Protein AF-A0AAW6KF09-F1 (afdb_monomer)

Foldseek 3Di:
DVVQVVVVVVCVVVVHDDPPDDDDDDDQWDKAAPPDFKIWIAGPNDTDIGCVSVVVVVVVVVCVVPVVD

Organism: NCBI:txid1648923

Structure (mmCIF, N/CA/C/O backbone):
data_AF-A0AAW6KF09-F1
#
_entry.id   AF-A0AAW6KF09-F1
#
loop_
_atom_site.group_PDB
_atom_site.id
_atom_site.type_symbol
_atom_site.label_atom_id
_atom_site.label_alt_id
_atom_site.label_comp_id
_atom_site.label_asym_id
_atom_site.label_entity_id
_atom_site.label_seq_id
_atom_site.pdbx_PDB_ins_code
_atom_site.Cartn_x
_atom_site.Cartn_y
_atom_site.Cartn_z
_atom_site.occupancy
_atom_site.B_iso_or_equiv
_atom_site.auth_seq_id
_atom_site.auth_comp_id
_atom_site.auth_asym_id
_atom_site.auth_atom_id
_atom_site.pdbx_PDB_model_num
ATOM 1 N N . GLN A 1 1 ? -3.906 -2.213 3.221 1.00 70.31 1 GLN A N 1
ATOM 2 C CA . GLN A 1 1 ? -3.863 -2.858 4.553 1.00 70.31 1 GLN A CA 1
ATOM 3 C C . GLN A 1 1 ? -4.094 -1.834 5.655 1.00 70.31 1 GLN A C 1
ATOM 5 O O . GLN A 1 1 ? -4.944 -2.096 6.484 1.00 70.31 1 GLN A O 1
ATOM 10 N N . ALA A 1 2 ? -3.444 -0.660 5.638 1.00 84.25 2 ALA A N 1
ATOM 11 C CA . ALA A 1 2 ? -3.716 0.410 6.610 1.00 84.25 2 ALA A CA 1
ATOM 12 C C . ALA A 1 2 ? -5.210 0.781 6.725 1.00 84.25 2 ALA A C 1
ATOM 14 O O . ALA A 1 2 ? -5.723 0.847 7.830 1.00 84.25 2 ALA A O 1
ATOM 15 N N . GLU A 1 3 ? -5.931 0.905 5.605 1.00 85.25 3 GLU A N 1
ATOM 16 C CA . GLU A 1 3 ? -7.388 1.153 5.600 1.00 85.25 3 GLU A CA 1
ATOM 17 C C . GLU A 1 3 ? -8.178 0.111 6.412 1.00 85.25 3 GLU A C 1
ATOM 19 O O . GLU A 1 3 ? -9.055 0.463 7.191 1.00 85.25 3 GLU A O 1
ATOM 24 N N . GLN A 1 4 ? -7.823 -1.173 6.289 1.00 85.56 4 GLN A N 1
ATOM 25 C CA . GLN A 1 4 ? -8.456 -2.250 7.057 1.00 85.56 4 GLN A CA 1
ATOM 26 C C . GLN A 1 4 ? -8.140 -2.140 8.556 1.00 85.56 4 GLN A C 1
ATOM 28 O O . GLN A 1 4 ? -8.982 -2.470 9.384 1.00 85.56 4 GLN A O 1
ATOM 33 N N . IL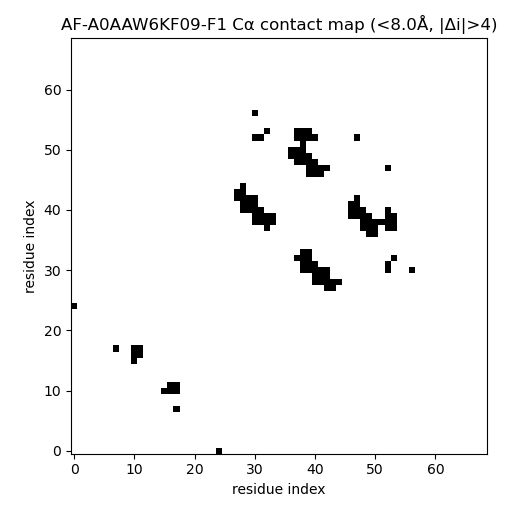E A 1 5 ? -6.939 -1.671 8.916 1.00 88.44 5 ILE A N 1
ATOM 34 C CA . ILE A 1 5 ? -6.547 -1.442 10.314 1.00 88.44 5 ILE A CA 1
AT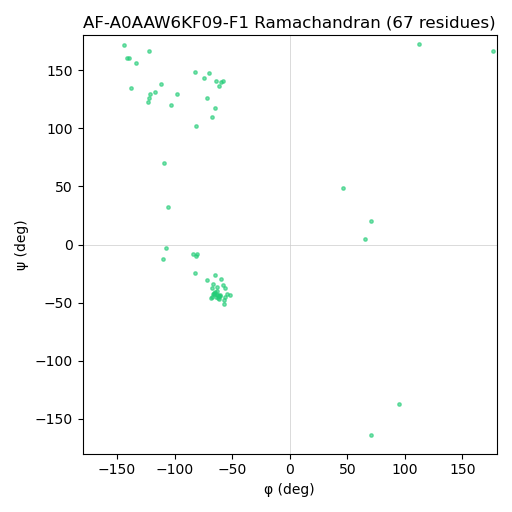OM 35 C C . ILE A 1 5 ? -7.351 -0.279 10.901 1.00 88.44 5 ILE A C 1
ATOM 37 O O . ILE A 1 5 ? -7.895 -0.418 11.992 1.00 88.44 5 ILE A O 1
ATOM 41 N N . VAL A 1 6 ? -7.469 0.834 10.170 1.00 90.75 6 VAL A N 1
ATOM 42 C CA . VAL A 1 6 ? -8.263 2.001 10.591 1.00 90.75 6 VAL A CA 1
ATOM 43 C C . VAL A 1 6 ? -9.715 1.597 10.844 1.00 90.75 6 VAL A C 1
ATOM 45 O O . VAL A 1 6 ? -10.234 1.867 11.922 1.00 90.75 6 VAL A O 1
ATOM 48 N N . GLN A 1 7 ? -10.323 0.850 9.920 1.00 88.88 7 GLN A N 1
ATOM 49 C CA . GLN A 1 7 ? -11.693 0.356 10.069 1.00 88.88 7 GLN A CA 1
ATOM 50 C C . GLN A 1 7 ? -11.886 -0.467 11.356 1.00 88.88 7 GLN A C 1
ATOM 52 O O . GLN A 1 7 ? -12.853 -0.268 12.086 1.00 88.88 7 GLN A O 1
ATOM 57 N N . VAL A 1 8 ? -10.958 -1.378 11.671 1.00 90.31 8 VAL A N 1
ATOM 58 C CA . VAL A 1 8 ? -11.023 -2.186 12.903 1.00 90.31 8 VAL A CA 1
ATOM 59 C C . VAL A 1 8 ? -10.893 -1.315 14.154 1.00 90.31 8 VAL A C 1
ATOM 61 O O . VAL A 1 8 ? -11.591 -1.558 15.140 1.00 90.31 8 VAL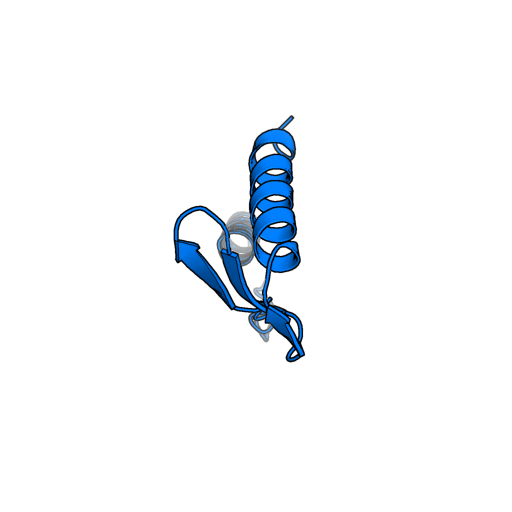 A O 1
ATOM 64 N N . LEU A 1 9 ? -10.005 -0.317 14.137 1.00 92.50 9 LEU A N 1
ATOM 65 C CA . LEU A 1 9 ? -9.814 0.595 15.266 1.00 92.50 9 LEU A CA 1
ATOM 66 C C . LEU A 1 9 ? -11.060 1.454 15.517 1.00 92.50 9 LEU A C 1
ATOM 68 O O . LEU A 1 9 ? -11.462 1.602 16.668 1.00 92.50 9 LEU A O 1
ATOM 72 N N . GLU A 1 10 ? -11.705 1.954 14.462 1.00 93.94 10 GLU A N 1
ATOM 73 C CA . GLU A 1 10 ? -12.946 2.731 14.562 1.00 93.94 10 GLU A CA 1
ATOM 74 C C . GLU A 1 10 ? -14.112 1.905 15.116 1.00 93.94 10 GLU A C 1
ATOM 76 O O . GLU A 1 10 ? -14.814 2.368 16.016 1.00 93.94 10 GLU A O 1
ATOM 81 N N . LEU A 1 11 ? -14.297 0.672 14.630 1.00 92.25 11 LEU A N 1
ATOM 82 C CA . LEU A 1 11 ? -15.345 -0.232 15.124 1.00 92.25 11 LEU A CA 1
ATOM 83 C C . LEU A 1 11 ? -15.154 -0.545 16.612 1.00 92.25 11 LEU A C 1
ATOM 85 O O . LEU A 1 11 ? -16.098 -0.455 17.396 1.00 92.25 11 LEU A O 1
ATOM 89 N N . ARG A 1 12 ? -13.912 -0.830 17.027 1.00 92.31 12 ARG A N 1
ATOM 90 C CA . ARG A 1 12 ? -13.579 -1.058 18.442 1.00 92.31 12 ARG A CA 1
ATOM 91 C C . ARG A 1 12 ? -13.818 0.177 19.301 1.00 92.31 12 ARG A C 1
ATOM 93 O O . ARG A 1 12 ? -14.318 0.039 20.411 1.00 92.31 12 ARG A O 1
ATOM 100 N N . TRP A 1 13 ? -13.480 1.362 18.795 1.00 94.44 13 TRP A N 1
ATOM 101 C CA . TRP A 1 13 ? -13.709 2.622 19.502 1.00 94.44 13 TRP A CA 1
ATOM 102 C C . TRP A 1 13 ? -15.202 2.894 19.729 1.00 94.44 13 TRP A C 1
ATOM 104 O O . TRP A 1 13 ? -15.584 3.397 20.782 1.00 94.44 13 TRP A O 1
ATOM 114 N N . LYS A 1 14 ? -16.051 2.523 18.764 1.00 94.69 14 LYS A N 1
ATOM 115 C CA . LYS A 1 14 ? -17.514 2.664 18.843 1.00 94.69 14 LYS A CA 1
ATOM 116 C C . LYS A 1 14 ? -18.217 1.515 19.579 1.00 94.69 14 LYS A C 1
ATOM 118 O O . LYS A 1 14 ? -19.413 1.612 19.830 1.00 94.69 14 LYS A O 1
ATOM 123 N N . GLY A 1 15 ? -17.500 0.444 19.926 1.00 93.38 15 GLY A N 1
ATOM 124 C CA . GLY A 1 15 ? -18.082 -0.760 20.529 1.00 93.38 15 GLY A CA 1
ATOM 125 C C . GLY A 1 15 ? -18.931 -1.593 19.559 1.00 93.38 15 GLY A C 1
ATOM 126 O O . GLY A 1 15 ? -19.762 -2.385 19.998 1.00 93.38 15 GLY A O 1
ATOM 127 N N . GLU A 1 16 ? -18.743 -1.417 18.252 1.00 93.69 16 GLU A N 1
ATOM 128 C CA . GLU A 1 16 ? -19.460 -2.156 17.212 1.00 93.69 16 GLU A CA 1
ATOM 129 C C . GLU A 1 16 ? -18.810 -3.533 16.965 1.00 93.69 16 GLU A C 1
ATOM 131 O O . GLU A 1 16 ? -17.590 -3.688 17.114 1.00 93.69 16 GLU A O 1
ATOM 136 N N . PRO A 1 17 ? -19.594 -4.559 16.580 1.00 89.50 17 PRO A N 1
ATOM 137 C CA . PRO A 1 17 ? -19.048 -5.872 16.269 1.00 89.50 17 PRO A CA 1
ATOM 138 C C . PRO A 1 17 ? -18.128 -5.808 15.045 1.00 89.50 17 PRO A C 1
ATOM 140 O O . PRO A 1 17 ? -18.399 -5.122 14.059 1.00 89.50 17 PRO A O 1
ATOM 143 N N . LEU A 1 18 ? -17.029 -6.561 15.101 1.00 87.00 18 LEU A N 1
ATOM 144 C CA . LEU A 1 18 ? -16.141 -6.716 13.954 1.00 87.00 18 LEU A CA 1
ATOM 145 C C . LEU A 1 18 ? -16.823 -7.556 12.864 1.00 87.00 18 LEU A C 1
ATOM 147 O O . LEU A 1 18 ? -17.576 -8.476 13.191 1.00 87.00 18 LEU A O 1
ATOM 151 N N . PRO A 1 19 ? -16.540 -7.291 11.577 1.00 84.75 19 PRO A N 1
ATOM 152 C CA . PRO A 1 19 ? -17.029 -8.136 10.498 1.00 84.75 19 PRO A CA 1
ATOM 153 C C . PRO A 1 19 ? -16.521 -9.575 10.662 1.00 84.75 19 PRO A C 1
ATOM 155 O O . PRO A 1 19 ? -15.356 -9.795 10.992 1.00 84.75 19 PRO A O 1
ATOM 158 N N . GLU A 1 20 ? -17.388 -10.554 10.386 1.00 82.56 20 GLU A N 1
ATOM 159 C CA . GLU A 1 20 ? -17.089 -11.990 10.533 1.00 82.56 20 GLU A CA 1
ATOM 160 C C . GLU A 1 20 ? -15.907 -12.449 9.665 1.00 82.56 20 GLU A C 1
ATOM 162 O O . GLU A 1 20 ? -15.173 -13.367 10.027 1.00 82.56 20 GLU A O 1
ATOM 167 N N . ALA A 1 21 ? -15.695 -11.787 8.525 1.00 84.00 21 ALA A N 1
ATOM 168 C CA . ALA A 1 21 ? -14.562 -12.025 7.647 1.00 84.00 21 ALA A CA 1
ATOM 169 C C . ALA A 1 21 ? -13.977 -10.705 7.139 1.00 84.00 21 ALA A C 1
ATOM 171 O O . ALA A 1 21 ? -14.690 -9.813 6.675 1.00 84.00 21 ALA A O 1
ATOM 172 N N . MET A 1 22 ? -12.649 -10.607 7.172 1.00 83.25 22 MET A N 1
ATOM 173 C CA . MET A 1 22 ? -11.943 -9.463 6.604 1.00 83.25 22 MET A CA 1
ATOM 174 C C . MET A 1 22 ? -11.941 -9.537 5.071 1.00 83.25 22 MET A C 1
ATOM 176 O O . MET A 1 22 ? -11.782 -10.625 4.502 1.00 83.25 22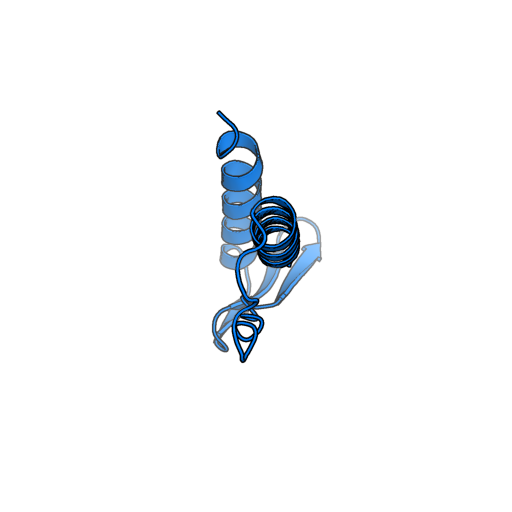 MET A O 1
ATOM 180 N N . PRO A 1 23 ? -12.057 -8.395 4.368 1.00 80.62 23 PRO A N 1
ATOM 181 C CA . PRO A 1 23 ? -11.987 -8.390 2.917 1.00 80.62 23 PRO A CA 1
ATOM 182 C C . PRO A 1 23 ? -10.627 -8.908 2.440 1.00 80.62 23 PRO A C 1
ATOM 184 O O . PRO A 1 23 ? -9.572 -8.543 2.972 1.00 80.62 23 PRO A O 1
ATOM 187 N N . LYS A 1 24 ? -10.649 -9.759 1.407 1.00 82.25 24 LYS A N 1
ATOM 188 C CA . LYS A 1 24 ? -9.429 -10.338 0.832 1.00 82.25 24 LYS A CA 1
ATOM 189 C C . LYS A 1 24 ? -8.489 -9.237 0.353 1.00 82.25 24 LYS A C 1
ATOM 191 O O . LYS A 1 24 ? -8.911 -8.242 -0.239 1.00 82.25 24 LYS A O 1
ATOM 196 N N . PHE A 1 25 ? -7.194 -9.447 0.567 1.00 80.12 25 PHE A N 1
ATOM 197 C CA . PHE A 1 25 ? -6.187 -8.529 0.064 1.00 80.12 25 PHE A CA 1
ATOM 198 C C . PHE A 1 25 ? -6.195 -8.529 -1.469 1.00 80.12 25 PHE A C 1
ATOM 200 O O . PHE A 1 25 ? -5.931 -9.548 -2.107 1.00 80.12 25 PHE A O 1
ATOM 207 N N . LYS A 1 26 ? -6.500 -7.377 -2.072 1.00 75.88 26 LYS A N 1
ATOM 208 C CA . LYS A 1 26 ? -6.481 -7.224 -3.527 1.00 75.88 26 LYS A CA 1
ATOM 209 C C . LYS A 1 26 ? -5.049 -6.972 -3.997 1.00 75.88 26 LYS A C 1
ATOM 211 O O . LYS A 1 26 ? -4.550 -5.850 -3.904 1.00 75.88 26 LYS A O 1
ATOM 216 N N . LEU A 1 27 ? -4.400 -8.008 -4.528 1.00 76.44 27 LEU A N 1
ATOM 217 C CA . LEU A 1 27 ? -3.108 -7.883 -5.202 1.00 76.44 27 LEU A CA 1
ATOM 218 C C . LEU A 1 27 ? -3.297 -7.096 -6.505 1.00 76.44 27 LEU A C 1
ATOM 220 O O . LEU A 1 27 ? -3.917 -7.572 -7.450 1.00 76.44 27 LEU A O 1
ATOM 224 N N . LYS A 1 28 ? -2.786 -5.861 -6.554 1.00 73.00 28 LYS A N 1
ATOM 225 C CA . LYS A 1 28 ? -2.918 -4.978 -7.730 1.00 73.00 28 LYS A CA 1
ATOM 226 C C . LYS A 1 28 ? -1.885 -5.273 -8.830 1.00 73.00 28 LYS A C 1
ATOM 228 O O . LYS A 1 28 ? -2.026 -4.765 -9.940 1.00 73.00 28 LYS A O 1
ATOM 233 N N . GLY A 1 29 ? -0.889 -6.114 -8.541 1.00 73.62 29 GLY A N 1
ATOM 234 C CA . GLY A 1 29 ? 0.219 -6.423 -9.441 1.00 73.62 29 GLY A CA 1
ATOM 235 C C . GLY A 1 29 ? 1.573 -5.905 -8.943 1.00 73.62 29 GLY A C 1
ATOM 236 O O . GLY A 1 29 ? 1.639 -5.191 -7.943 1.00 73.62 29 GLY A O 1
ATOM 237 N N . VAL A 1 30 ? 2.656 -6.278 -9.630 1.00 76.00 30 VAL A N 1
ATOM 238 C CA . VAL A 1 30 ? 4.045 -5.918 -9.281 1.00 76.00 30 VAL A CA 1
ATOM 239 C 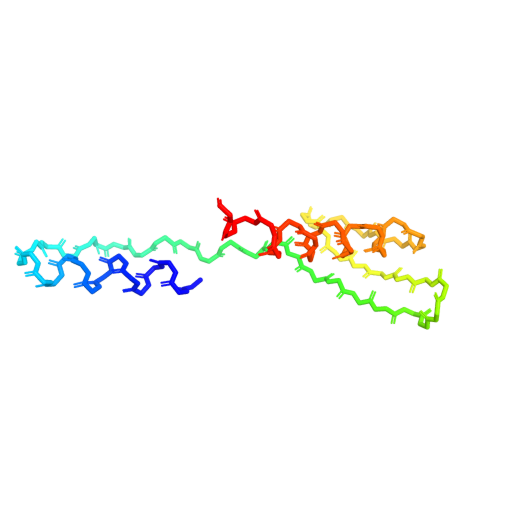C . VAL A 1 30 ? 4.673 -5.164 -10.449 1.00 76.00 30 VAL A C 1
ATOM 241 O O . VAL A 1 30 ? 4.624 -5.644 -11.576 1.00 76.00 30 VAL A O 1
ATOM 244 N N . LEU A 1 31 ? 5.275 -3.998 -10.191 1.00 77.12 31 LEU A N 1
ATOM 245 C CA . LEU A 1 31 ? 5.950 -3.166 -11.197 1.00 77.12 31 LEU A CA 1
ATOM 246 C C . LEU A 1 31 ? 7.423 -2.937 -10.819 1.00 77.12 31 LEU A C 1
ATOM 248 O O . LEU A 1 31 ? 7.722 -2.437 -9.733 1.00 77.12 31 LEU A O 1
ATOM 252 N N . GLY A 1 32 ? 8.337 -3.248 -11.740 1.00 76.94 32 GLY A N 1
ATOM 253 C CA . GLY A 1 32 ? 9.791 -3.108 -11.623 1.00 76.94 32 GLY A CA 1
ATOM 254 C C . GLY A 1 32 ? 10.412 -2.223 -12.717 1.00 76.94 32 GLY A C 1
ATOM 255 O O . GLY A 1 32 ? 9.774 -1.876 -13.712 1.00 76.94 32 GLY A O 1
ATOM 256 N N . SER A 1 33 ? 11.675 -1.823 -12.533 1.00 76.81 33 SER A N 1
ATOM 257 C CA . SER A 1 33 ? 12.424 -0.985 -13.487 1.00 76.81 33 SER A CA 1
ATOM 258 C C . SER A 1 33 ? 13.562 -1.776 -14.131 1.00 76.81 33 SER A C 1
ATOM 260 O O . SER A 1 33 ? 14.294 -2.468 -13.435 1.00 76.81 33 SER A O 1
ATOM 262 N N . LEU A 1 34 ? 13.756 -1.603 -15.438 1.00 76.56 34 LEU A N 1
ATOM 263 C CA . LEU A 1 34 ? 14.901 -2.085 -16.222 1.00 76.56 34 LEU A CA 1
ATOM 264 C C . LEU A 1 34 ? 15.753 -0.866 -16.625 1.00 76.56 34 LEU A C 1
ATOM 266 O O . LEU A 1 34 ? 15.748 -0.412 -17.771 1.00 76.56 34 LEU A O 1
ATOM 270 N N . GLY A 1 35 ? 16.428 -0.258 -15.647 1.00 76.06 35 GLY A N 1
ATOM 271 C CA . GLY A 1 35 ? 17.278 0.923 -15.857 1.00 76.06 35 GLY A CA 1
ATOM 272 C C . GLY A 1 35 ? 16.521 2.222 -16.186 1.00 76.06 35 GLY A C 1
ATOM 273 O O . GLY A 1 35 ? 15.317 2.351 -15.964 1.00 76.06 35 GLY A O 1
ATOM 274 N N . LYS A 1 36 ? 17.236 3.233 -16.712 1.00 69.94 36 LYS A N 1
ATOM 275 C CA . LYS A 1 36 ? 16.694 4.595 -16.928 1.00 69.94 36 LYS A CA 1
ATOM 276 C C . LYS A 1 36 ? 15.558 4.651 -17.959 1.00 69.94 36 LYS A C 1
ATOM 278 O O . LYS A 1 36 ? 14.743 5.567 -17.897 1.00 69.94 36 LYS A O 1
ATOM 283 N N . LYS A 1 37 ? 15.509 3.718 -18.916 1.00 69.44 37 LYS A N 1
ATOM 284 C CA . LYS A 1 37 ? 14.645 3.825 -20.108 1.00 69.44 37 LYS A CA 1
ATOM 285 C C . LYS A 1 37 ? 13.473 2.838 -20.151 1.00 69.44 37 LYS A C 1
ATOM 287 O O . LYS A 1 37 ? 12.581 3.045 -20.971 1.00 69.44 37 LYS A O 1
ATOM 292 N N . ALA A 1 38 ? 13.439 1.813 -19.299 1.00 69.12 38 ALA A N 1
ATOM 293 C CA . ALA A 1 38 ? 12.427 0.761 -19.376 1.00 69.12 38 ALA A CA 1
ATOM 294 C C . ALA A 1 38 ? 11.949 0.288 -17.996 1.00 69.12 38 ALA A C 1
ATOM 296 O O . ALA A 1 38 ? 12.617 0.479 -16.979 1.00 69.12 38 ALA A O 1
ATOM 297 N N . GLY A 1 39 ? 10.778 -0.341 -17.976 1.00 75.44 39 GLY A N 1
ATOM 298 C CA . GLY A 1 39 ? 10.237 -1.053 -16.825 1.00 75.44 39 GLY A CA 1
ATOM 299 C C . GLY A 1 39 ? 9.479 -2.300 -17.261 1.00 75.44 39 GLY A C 1
ATOM 300 O O . GLY A 1 39 ? 9.253 -2.520 -18.453 1.00 75.44 39 GLY A O 1
ATOM 301 N N . PHE A 1 40 ? 9.096 -3.106 -16.284 1.00 76.44 40 PHE A N 1
ATOM 302 C CA . PHE A 1 40 ? 8.292 -4.307 -16.467 1.00 76.44 40 PHE A CA 1
ATOM 303 C C . PHE A 1 40 ? 7.265 -4.398 -15.344 1.00 76.44 40 PHE A C 1
ATOM 305 O O . PHE A 1 40 ? 7.428 -3.780 -14.293 1.00 76.44 40 PHE A O 1
ATOM 312 N N . GLY A 1 41 ? 6.214 -5.173 -15.533 1.00 77.50 41 GLY A N 1
ATOM 313 C CA . GLY A 1 41 ? 5.355 -5.545 -14.426 1.00 77.50 41 GLY A CA 1
ATOM 314 C C . GLY A 1 41 ? 4.164 -6.371 -14.840 1.00 77.50 41 GLY A C 1
ATOM 315 O O . GLY A 1 41 ? 3.830 -6.468 -16.015 1.00 77.50 41 GLY A O 1
ATOM 316 N N . LEU A 1 42 ? 3.530 -6.957 -13.840 1.00 75.69 42 LEU A N 1
ATOM 317 C CA . LEU A 1 42 ? 2.264 -7.654 -13.963 1.00 75.69 42 LEU A CA 1
ATOM 318 C C . LEU A 1 42 ? 1.197 -6.731 -13.402 1.00 75.69 42 LEU A C 1
ATOM 320 O O . LEU A 1 42 ? 1.278 -6.363 -12.234 1.00 75.69 42 LEU A O 1
ATOM 324 N N . VAL A 1 43 ? 0.219 -6.349 -14.216 1.00 73.69 43 VAL A N 1
ATOM 325 C CA . VAL A 1 43 ? -0.958 -5.591 -13.772 1.00 73.69 43 VAL A CA 1
ATOM 326 C C . VAL A 1 43 ? -2.177 -6.406 -14.154 1.00 73.69 43 VAL A C 1
ATOM 328 O O . VAL A 1 43 ? -2.337 -6.729 -15.327 1.00 73.69 43 VAL A O 1
ATOM 331 N N . ALA A 1 44 ? -3.012 -6.754 -13.170 1.00 75.00 44 ALA A N 1
ATOM 332 C CA . ALA A 1 44 ? -4.179 -7.615 -13.385 1.00 75.00 44 ALA A CA 1
ATOM 333 C C . ALA A 1 44 ? -3.841 -8.862 -14.236 1.00 75.00 44 ALA A C 1
ATOM 335 O O . ALA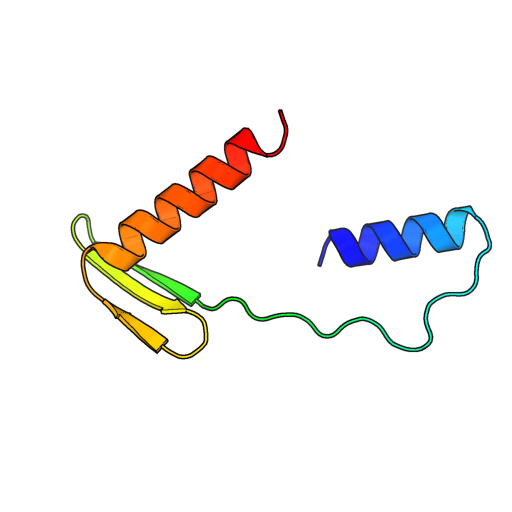 A 1 44 ? -4.495 -9.131 -15.238 1.00 75.00 44 ALA A O 1
ATOM 336 N N . GLU A 1 45 ? -2.756 -9.556 -13.866 1.00 69.75 45 GLU A N 1
ATOM 337 C CA . GLU A 1 45 ? -2.257 -10.787 -14.513 1.00 69.75 45 GLU A CA 1
ATOM 338 C C . GLU A 1 45 ? -1.751 -10.631 -15.956 1.00 69.75 45 GLU A C 1
ATOM 340 O O . GLU A 1 45 ? -1.327 -11.604 -16.575 1.00 69.75 45 GLU A O 1
ATOM 345 N N . ARG A 1 46 ? -1.706 -9.407 -16.495 1.00 76.62 46 A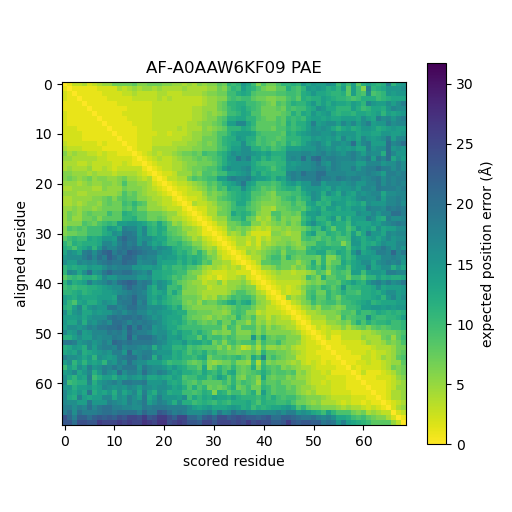RG A N 1
ATOM 346 C CA . ARG A 1 46 ? -1.163 -9.138 -17.831 1.00 76.62 46 ARG A CA 1
ATOM 347 C C . ARG A 1 46 ? 0.283 -8.641 -17.748 1.00 76.62 46 ARG A C 1
ATOM 349 O O . ARG A 1 46 ? 0.545 -7.690 -17.001 1.00 76.62 46 ARG A O 1
ATOM 356 N N . PRO A 1 47 ? 1.224 -9.235 -18.508 1.00 74.81 47 PRO A N 1
ATOM 357 C CA . PRO A 1 47 ? 2.595 -8.749 -18.571 1.00 74.81 47 PRO A CA 1
ATOM 358 C C . PRO A 1 47 ? 2.657 -7.435 -19.360 1.00 74.81 47 PRO A C 1
ATOM 360 O O . PRO A 1 47 ? 2.200 -7.345 -20.498 1.00 74.81 47 PRO A O 1
ATOM 363 N N . LEU A 1 48 ? 3.243 -6.408 -18.751 1.00 77.25 48 LEU A N 1
ATOM 364 C CA . LEU A 1 48 ? 3.513 -5.107 -19.356 1.00 77.25 48 LEU A CA 1
ATOM 365 C C . LEU A 1 48 ? 5.025 -4.875 -19.399 1.00 77.25 48 LEU A C 1
ATOM 367 O O . LEU A 1 48 ? 5.715 -5.035 -18.392 1.00 77.25 48 LEU A O 1
ATOM 371 N N . ILE A 1 49 ? 5.544 -4.461 -20.557 1.00 74.31 49 ILE A N 1
ATOM 372 C CA . ILE A 1 49 ? 6.977 -4.225 -20.797 1.00 74.31 49 ILE A CA 1
ATOM 373 C C . ILE A 1 49 ? 7.150 -2.879 -21.524 1.00 74.31 49 ILE A C 1
ATOM 375 O O . ILE A 1 49 ? 6.230 -2.374 -22.169 1.00 74.31 49 ILE A O 1
ATOM 379 N N . GLY A 1 50 ? 8.326 -2.260 -21.411 1.00 77.75 50 GLY A N 1
ATOM 380 C CA . GLY A 1 50 ? 8.695 -1.070 -22.179 1.00 77.75 50 GLY A CA 1
ATOM 381 C C . GLY A 1 50 ? 8.416 0.231 -21.429 1.00 77.75 50 GLY A C 1
ATOM 382 O O . GLY A 1 50 ? 8.740 0.360 -20.247 1.00 77.75 50 GLY A O 1
ATOM 383 N N . ARG A 1 51 ? 7.865 1.240 -22.117 1.00 76.62 51 ARG A N 1
ATOM 384 C CA . ARG A 1 51 ? 7.635 2.580 -21.535 1.00 76.62 51 ARG A CA 1
ATOM 385 C C . ARG A 1 51 ? 6.350 2.666 -20.701 1.00 76.62 51 ARG A C 1
ATOM 387 O O .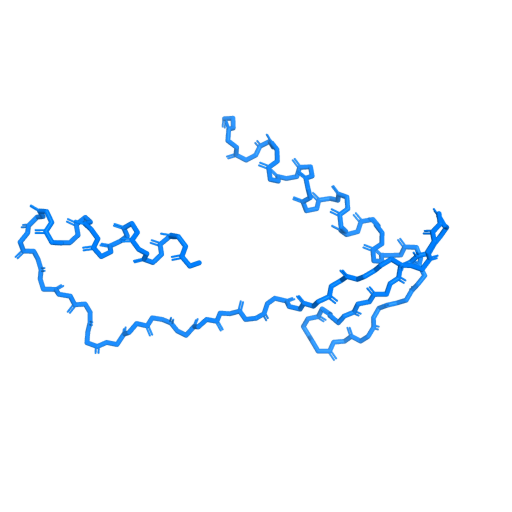 ARG A 1 51 ? 6.283 3.484 -19.787 1.00 76.62 51 ARG A O 1
ATOM 394 N N . VAL A 1 52 ? 5.366 1.803 -20.969 1.00 77.62 52 VAL A N 1
ATOM 395 C CA . VAL A 1 52 ? 4.047 1.810 -20.306 1.00 77.62 52 VAL A CA 1
ATOM 396 C C . VAL A 1 52 ? 4.141 1.553 -18.789 1.00 77.62 52 VAL A C 1
ATOM 398 O O . VAL A 1 52 ? 3.583 2.353 -18.037 1.00 77.62 52 VAL A O 1
ATOM 401 N N . PRO A 1 53 ? 4.908 0.559 -18.284 1.00 76.38 53 PRO A N 1
ATOM 402 C CA . PRO A 1 53 ? 5.083 0.361 -16.838 1.00 76.38 53 PRO A CA 1
ATOM 403 C C . PRO A 1 53 ? 5.666 1.579 -16.110 1.00 76.38 53 PRO A C 1
ATOM 405 O O . PRO A 1 53 ? 5.286 1.869 -14.976 1.00 76.38 53 PRO A O 1
ATOM 408 N N . ARG A 1 54 ? 6.574 2.322 -16.763 1.00 76.88 54 ARG A N 1
ATOM 409 C CA . ARG A 1 54 ? 7.185 3.533 -16.194 1.00 76.88 54 ARG A CA 1
ATOM 410 C C . ARG A 1 54 ? 6.154 4.646 -16.032 1.00 76.88 54 ARG A C 1
ATOM 412 O O . ARG A 1 54 ? 6.112 5.257 -14.969 1.00 76.88 54 ARG A O 1
ATOM 419 N N . LEU A 1 55 ? 5.330 4.867 -17.058 1.00 79.75 55 LEU A N 1
ATOM 4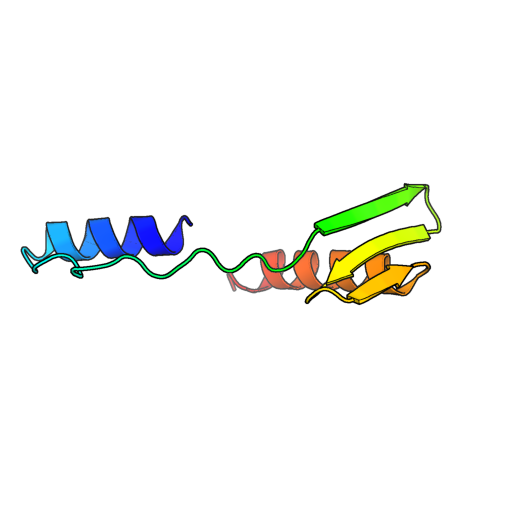20 C CA . LEU A 1 55 ? 4.260 5.867 -17.036 1.00 79.75 55 LEU A CA 1
ATOM 421 C C . LEU A 1 55 ? 3.212 5.546 -15.963 1.00 79.75 55 LEU A C 1
ATOM 423 O O . LEU A 1 55 ? 2.838 6.429 -15.192 1.00 79.75 55 LEU A O 1
ATOM 427 N N . LEU A 1 56 ? 2.808 4.275 -15.848 1.00 82.19 56 LEU A N 1
ATOM 428 C CA . LEU A 1 56 ? 1.883 3.816 -14.807 1.00 82.19 56 LEU A CA 1
ATOM 429 C C . LEU A 1 56 ? 2.453 4.021 -13.400 1.00 82.19 56 LEU A C 1
ATOM 431 O O . LEU A 1 56 ? 1.762 4.539 -12.525 1.00 82.19 56 LEU A O 1
ATOM 435 N N . LYS A 1 57 ? 3.728 3.678 -13.183 1.00 79.38 57 LYS A N 1
ATOM 436 C CA . LYS A 1 57 ? 4.394 3.886 -11.891 1.00 79.38 57 LYS A CA 1
ATOM 437 C C . LYS A 1 57 ? 4.467 5.370 -11.518 1.00 79.38 57 LYS A C 1
ATOM 439 O O . LYS A 1 57 ? 4.188 5.714 -10.371 1.00 79.38 57 LYS A O 1
ATOM 444 N N . SER A 1 58 ? 4.812 6.251 -12.462 1.00 80.06 58 SER A N 1
ATOM 445 C CA . SER A 1 58 ? 4.836 7.698 -12.206 1.00 80.06 58 SER A CA 1
ATOM 446 C C . SER A 1 58 ? 3.441 8.281 -11.974 1.00 80.06 58 SER A C 1
ATOM 448 O O . SER A 1 58 ? 3.293 9.130 -11.101 1.00 80.06 58 SER A O 1
ATOM 450 N N . GLY A 1 59 ? 2.422 7.805 -12.698 1.00 83.00 59 GLY A N 1
ATOM 451 C CA . GLY A 1 59 ? 1.035 8.240 -12.519 1.00 83.00 59 GLY A CA 1
ATOM 452 C C . GLY A 1 59 ? 0.468 7.831 -11.160 1.00 83.00 59 GLY A C 1
ATOM 453 O O . GLY A 1 59 ? -0.132 8.655 -10.476 1.00 83.00 59 GLY A O 1
ATOM 454 N N . LEU A 1 60 ? 0.744 6.599 -10.717 1.00 81.38 60 LEU A N 1
ATOM 455 C CA . LEU A 1 60 ? 0.361 6.127 -9.385 1.00 81.38 60 LEU A CA 1
ATOM 456 C C . LEU A 1 60 ? 1.013 6.967 -8.278 1.00 81.38 60 LEU A C 1
ATOM 458 O O . LEU A 1 60 ? 0.343 7.328 -7.315 1.00 81.38 60 LEU A O 1
ATOM 462 N N . LEU A 1 61 ? 2.301 7.297 -8.421 1.00 80.69 61 LEU A N 1
ATOM 463 C CA . LEU A 1 61 ? 3.023 8.132 -7.457 1.00 80.69 61 LEU A CA 1
ATOM 464 C C . LEU A 1 61 ? 2.486 9.569 -7.425 1.00 80.69 61 LEU A C 1
ATOM 466 O O . LEU A 1 61 ? 2.327 10.142 -6.349 1.00 80.69 61 LEU A O 1
ATOM 470 N N . TRP A 1 62 ? 2.198 10.146 -8.594 1.00 86.75 62 TRP A N 1
ATOM 471 C CA . TRP A 1 62 ? 1.602 11.475 -8.696 1.00 86.75 62 TRP A CA 1
ATOM 472 C C . TRP A 1 62 ? 0.234 11.514 -8.017 1.00 86.75 62 TRP A C 1
ATOM 474 O O . TRP A 1 62 ? 0.007 12.397 -7.193 1.00 86.75 62 TRP A O 1
ATOM 484 N N . MET A 1 63 ? -0.619 10.521 -8.290 1.00 82.56 63 MET A N 1
ATOM 485 C CA . MET A 1 63 ? -1.910 10.366 -7.625 1.00 82.56 63 MET A CA 1
ATOM 486 C C . MET A 1 63 ? -1.712 10.272 -6.113 1.00 82.56 63 MET A C 1
ATOM 488 O O . MET A 1 63 ? -2.289 11.070 -5.398 1.00 82.56 63 MET A O 1
ATOM 492 N N . TYR A 1 64 ? -0.826 9.403 -5.617 1.00 77.81 64 TYR A N 1
ATOM 493 C CA . TYR A 1 64 ? -0.557 9.279 -4.177 1.00 77.81 64 TYR A CA 1
ATOM 494 C C . TYR A 1 64 ? -0.131 10.598 -3.517 1.00 77.81 64 TYR A C 1
ATOM 496 O O . TYR A 1 64 ? -0.521 10.877 -2.389 1.00 77.81 64 TYR A O 1
ATOM 504 N N . LYS A 1 65 ? 0.661 11.415 -4.219 1.00 80.94 65 LYS A N 1
ATOM 505 C CA . LYS A 1 65 ? 1.105 12.723 -3.725 1.00 80.94 65 LYS A CA 1
ATOM 506 C C . LYS A 1 65 ? -0.024 13.764 -3.698 1.00 80.94 65 LYS A C 1
ATOM 508 O O . LYS A 1 65 ? 0.015 14.646 -2.851 1.00 80.94 65 LYS A O 1
ATOM 513 N N . HIS A 1 66 ? -0.993 13.672 -4.610 1.00 78.12 66 HIS A N 1
ATOM 514 C CA . HIS A 1 66 ? -2.066 14.665 -4.774 1.00 78.12 66 HIS A CA 1
ATOM 515 C C . HIS A 1 66 ? -3.440 14.183 -4.277 1.00 78.12 66 HIS A C 1
ATOM 517 O O . HIS A 1 66 ? -4.389 14.951 -4.312 1.00 78.12 66 HIS A O 1
ATOM 523 N N . HIS A 1 67 ? -3.565 12.938 -3.806 1.00 66.56 67 HIS A N 1
ATOM 524 C CA . HIS A 1 67 ? -4.806 12.388 -3.239 1.00 66.56 67 HIS A CA 1
ATOM 525 C C . HIS A 1 67 ? -5.039 12.806 -1.777 1.00 66.56 67 HIS A C 1
ATOM 527 O O . HIS A 1 67 ? -6.110 12.554 -1.243 1.00 66.56 67 HIS A O 1
ATOM 533 N N . ASN A 1 68 ? -4.051 13.455 -1.149 1.00 54.47 68 ASN A N 1
ATOM 534 C CA . ASN A 1 68 ? -4.154 14.062 0.184 1.00 54.47 68 ASN A CA 1
ATOM 535 C C . ASN A 1 68 ? -4.248 15.603 0.106 1.00 54.47 68 ASN A C 1
ATOM 537 O O . ASN A 1 68 ? -3.693 16.291 0.963 1.00 54.47 68 ASN A O 1
ATOM 541 N N . GLY A 1 69 ? -4.864 16.131 -0.956 1.00 53.56 69 GLY A N 1
ATOM 542 C CA . GLY A 1 69 ? -5.253 17.540 -1.073 1.00 53.56 69 GLY A CA 1
ATOM 543 C C . GLY A 1 69 ? -6.724 17.717 -0.742 1.00 53.56 69 GLY A C 1
ATOM 544 O O . GLY A 1 69 ? -7.513 16.882 -1.236 1.00 53.56 69 GLY A O 1
#

pLDDT: mean 79.87, std 8.22, range [53.56, 94.69]

Solvent-accessible surface area (backbone atoms only — not comparable to full-atom values): 4278 Å² total; per-residue (Å²): 107,68,68,62,51,50,54,53,53,52,32,57,75,71,70,46,82,77,73,96,65,79,82,78,85,81,81,69,57,53,78,51,72,58,67,98,79,30,13,30,30,33,48,82,88,40,85,39,65,42,59,60,37,48,53,52,55,51,50,53,51,51,47,64,70,58,69,81,111

Radius of gyration: 17.33 Å; Cα contacts (8 Å, |Δi|>4): 61; chains: 1; bounding box: 37×30×43 Å

Nearest PDB structures (foldseek):
  5kmp-assembly1_A  TM=8.676E-01  e=1.961E-02  Caldalkalibacillus thermarum TA2.A1
  5kms-assembly2_D  TM=8.559E-01  e=3.513E-02  Caldalkalibacillus thermarum TA2.A1
  5kmr-assembly2_C  TM=8.655E-01  e=4.552E-02  Caldalkalibacillus thermarum TA2.A1
  5kmq-assembly1_B  TM=7.721E-01  e=1.056E-01  Caldalkalibacillus thermarum TA2.A1
  4cxq-assembly1_B  TM=3.602E-01  e=3.270E+00  Mycobacterium tuberculosis

Sequence (69 aa):
QAEQIVQVLELRWKGEPLPEAMPKFKLKGVLGSLGKKAGFGLVAERPLIGRVPRLLKSGLLWMYKHHNG

Secondary structure (DSSP, 8-state):
-HHHHHHHHHHHHHTPPPPSSPPPP---EEEEEETTTEEEEEETTEEEEETHHHHHHHHHHHHHHHTT-

Mean predicted aligned error: 9.86 Å